Protein AF-A0A2E9CZV9-F1 (afdb_monomer_lite)

Radius of gyration: 29.45 Å; chains: 1; bounding box: 80×55×59 Å

Structure (mmCIF, N/CA/C/O backbone):
data_AF-A0A2E9CZV9-F1
#
_entry.id   AF-A0A2E9CZV9-F1
#
loop_
_atom_site.group_PDB
_atom_site.id
_atom_site.type_symbol
_atom_site.label_atom_id
_atom_site.label_alt_id
_atom_site.label_comp_id
_atom_site.label_asym_id
_atom_site.label_entity_id
_atom_site.label_seq_id
_atom_site.pdbx_PDB_ins_code
_atom_site.Cartn_x
_atom_site.Cartn_y
_atom_site.Cartn_z
_atom_site.occupancy
_atom_site.B_iso_or_equiv
_atom_site.auth_seq_id
_atom_site.auth_comp_id
_atom_site.auth_asym_id
_atom_site.auth_atom_id
_atom_site.pdbx_PDB_model_num
ATOM 1 N N . MET A 1 1 ? 62.638 16.401 9.325 1.00 54.16 1 MET A N 1
ATOM 2 C CA . MET A 1 1 ? 62.004 15.980 8.053 1.00 54.16 1 MET A CA 1
ATOM 3 C C . MET A 1 1 ? 60.648 16.665 7.917 1.00 54.16 1 MET A C 1
ATOM 5 O O . MET A 1 1 ? 59.846 16.557 8.837 1.00 54.16 1 MET A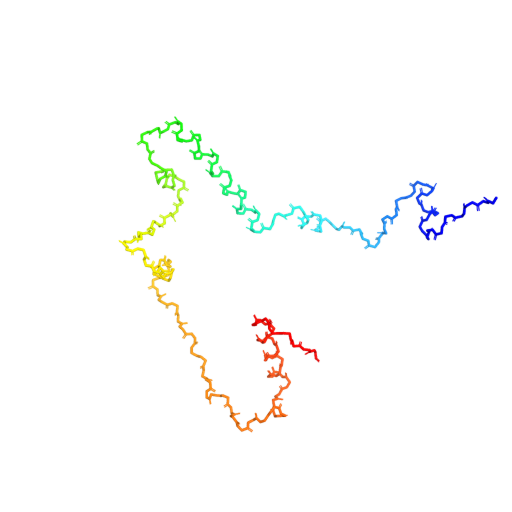 O 1
ATOM 9 N N . LYS A 1 2 ? 60.396 17.406 6.828 1.00 60.19 2 LYS A N 1
ATOM 10 C CA . LYS A 1 2 ? 59.073 18.005 6.561 1.00 60.19 2 LYS A CA 1
ATOM 11 C C . LYS A 1 2 ? 58.117 16.902 6.091 1.00 60.19 2 LYS A C 1
ATOM 13 O O . LYS A 1 2 ? 58.453 16.173 5.163 1.00 60.19 2 LYS A O 1
ATOM 18 N N . ARG A 1 3 ? 56.957 16.755 6.739 1.00 74.19 3 ARG A N 1
ATOM 19 C CA . ARG A 1 3 ? 55.917 15.802 6.314 1.00 74.19 3 ARG A CA 1
ATOM 20 C C . ARG A 1 3 ? 55.174 16.414 5.125 1.00 74.19 3 ARG A C 1
ATOM 22 O O . ARG A 1 3 ? 54.618 17.498 5.263 1.00 74.19 3 ARG A O 1
ATOM 29 N N . ILE A 1 4 ? 55.213 15.756 3.969 1.00 79.38 4 ILE A N 1
ATOM 30 C CA . ILE A 1 4 ? 54.533 16.209 2.748 1.00 79.38 4 ILE A CA 1
ATOM 31 C C . ILE A 1 4 ? 53.215 15.448 2.639 1.00 79.38 4 ILE A C 1
ATOM 33 O O . ILE A 1 4 ? 53.209 14.217 2.632 1.00 79.38 4 ILE A O 1
ATOM 37 N N . ILE A 1 5 ? 52.107 16.181 2.566 1.00 78.06 5 ILE A N 1
ATOM 38 C CA . ILE A 1 5 ? 50.782 15.608 2.332 1.00 78.06 5 ILE A CA 1
ATOM 39 C C . ILE A 1 5 ? 50.690 15.254 0.842 1.00 78.06 5 ILE A C 1
ATOM 41 O O . ILE A 1 5 ? 50.887 16.114 -0.011 1.00 78.06 5 ILE A O 1
ATOM 45 N N . LYS A 1 6 ? 50.453 13.971 0.534 1.00 80.94 6 LYS A N 1
ATOM 46 C CA . LYS A 1 6 ? 50.437 13.420 -0.839 1.00 80.94 6 LYS A CA 1
ATOM 47 C C . LYS A 1 6 ? 49.058 13.459 -1.510 1.00 80.94 6 LYS A C 1
ATOM 49 O O . LYS A 1 6 ? 48.883 12.879 -2.575 1.00 80.94 6 LYS A O 1
ATOM 54 N N . ASP A 1 7 ? 48.078 14.091 -0.878 1.00 78.00 7 ASP A N 1
ATOM 55 C CA . ASP A 1 7 ? 46.727 14.194 -1.418 1.00 78.00 7 ASP A CA 1
ATOM 56 C C . ASP A 1 7 ? 46.716 15.155 -2.629 1.00 78.00 7 A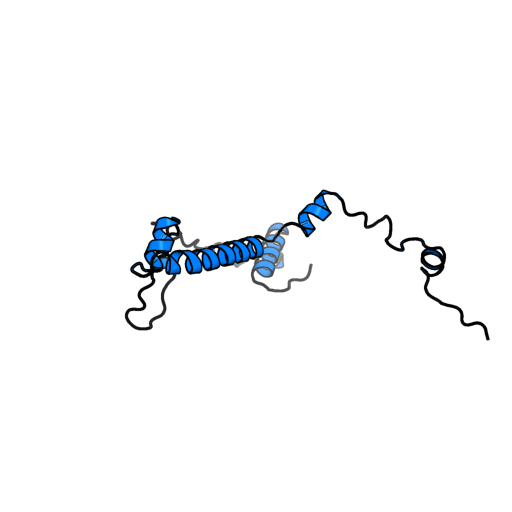SP A C 1
ATOM 58 O O . ASP A 1 7 ? 47.073 16.329 -2.475 1.00 78.00 7 ASP A O 1
ATOM 62 N N . PRO A 1 8 ? 46.310 14.695 -3.830 1.00 77.31 8 PRO A N 1
ATOM 63 C CA . PRO A 1 8 ? 46.287 15.514 -5.045 1.00 77.31 8 PRO A CA 1
ATOM 64 C C . PRO A 1 8 ? 45.333 16.716 -4.957 1.00 77.31 8 PRO A C 1
ATOM 66 O O . PRO A 1 8 ? 45.451 17.652 -5.747 1.00 77.31 8 PRO A O 1
ATOM 69 N N . THR A 1 9 ? 44.414 16.725 -3.990 1.00 71.31 9 THR A N 1
ATOM 70 C CA . THR A 1 9 ? 43.454 17.811 -3.755 1.00 71.31 9 THR A CA 1
ATOM 71 C C . THR A 1 9 ? 43.867 18.776 -2.638 1.00 71.31 9 THR A C 1
ATOM 73 O O . THR A 1 9 ? 43.222 19.810 -2.453 1.00 71.31 9 THR A O 1
ATOM 76 N N . TYR A 1 10 ? 44.998 18.524 -1.961 1.00 78.81 10 TYR A N 1
ATOM 77 C CA . TYR A 1 10 ? 45.494 19.325 -0.830 1.00 78.81 10 TYR A CA 1
ATOM 78 C C . TYR A 1 10 ? 45.632 20.815 -1.140 1.00 78.81 10 TYR A C 1
ATOM 80 O O . TYR A 1 10 ? 45.263 21.674 -0.339 1.00 78.81 10 TYR A O 1
ATOM 88 N N . ASN A 1 11 ? 46.110 21.143 -2.338 1.00 76.25 11 ASN A N 1
ATOM 89 C CA . ASN A 1 11 ? 46.289 22.528 -2.776 1.00 76.25 11 ASN A CA 1
ATOM 90 C C . ASN A 1 11 ? 44.972 23.312 -2.932 1.00 76.25 11 ASN A C 1
ATOM 92 O O . ASN A 1 11 ? 45.013 24.540 -3.000 1.00 76.25 11 ASN A O 1
ATOM 96 N N . ILE A 1 12 ? 43.827 22.625 -3.016 1.00 69.19 12 ILE A N 1
ATOM 97 C CA . ILE A 1 12 ? 42.504 23.228 -3.217 1.00 69.19 12 ILE A CA 1
ATOM 98 C 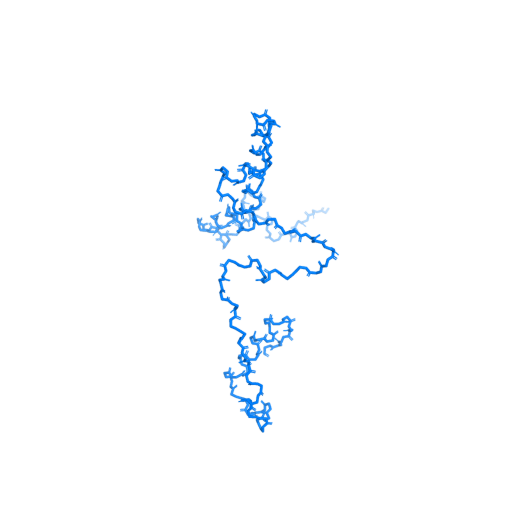C . ILE A 1 12 ? 41.900 23.611 -1.860 1.00 69.19 12 ILE A C 1
ATOM 100 O O . ILE A 1 12 ? 41.576 24.780 -1.646 1.00 69.19 12 ILE A O 1
ATOM 104 N N . TYR A 1 13 ? 41.829 22.673 -0.909 1.00 71.62 13 TYR A N 1
ATOM 105 C CA . TYR A 1 13 ? 41.245 22.957 0.408 1.00 71.62 13 TYR A CA 1
ATOM 106 C C . TYR A 1 13 ? 42.190 23.702 1.356 1.00 71.62 13 TYR A C 1
ATOM 108 O O . TYR A 1 13 ? 41.721 24.492 2.170 1.00 71.62 13 TYR A O 1
ATOM 116 N N . SER A 1 14 ? 43.516 23.550 1.227 1.00 80.88 14 SER A N 1
ATOM 117 C CA . SER A 1 14 ? 44.480 24.354 2.011 1.00 80.88 14 SER A CA 1
ATOM 118 C C . SER A 1 14 ? 44.355 25.862 1.765 1.00 80.88 14 SER A C 1
ATOM 120 O O . SER A 1 14 ? 44.778 26.658 2.600 1.00 80.88 14 SER A O 1
ATOM 122 N N . LYS A 1 15 ? 43.743 26.259 0.642 1.00 77.00 15 LYS A N 1
ATOM 123 C CA . LYS A 1 15 ? 43.451 27.651 0.276 1.00 77.00 15 LYS A CA 1
ATOM 124 C C . LYS A 1 15 ? 41.993 28.053 0.544 1.00 77.00 15 LYS A C 1
ATOM 126 O O . LYS A 1 15 ? 41.570 29.110 0.091 1.00 77.00 15 LYS A O 1
ATOM 131 N N . GLY A 1 16 ? 41.223 27.213 1.239 1.00 66.69 16 GLY A N 1
ATOM 132 C CA . GLY A 1 16 ? 39.809 27.454 1.542 1.00 66.69 16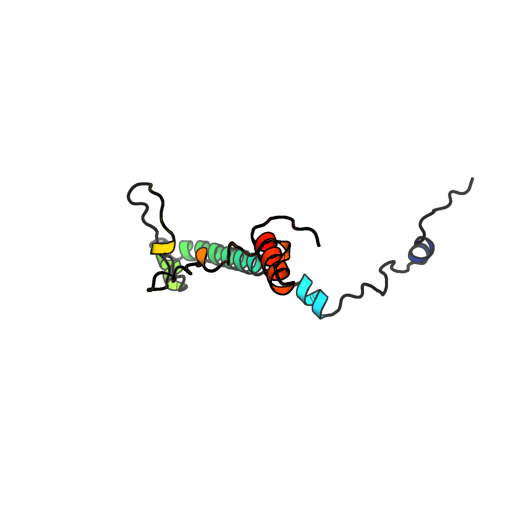 GLY A CA 1
ATOM 133 C C . GLY A 1 16 ? 38.850 27.226 0.366 1.00 66.69 16 GLY A C 1
ATOM 134 O O . GLY A 1 16 ? 37.715 27.690 0.417 1.00 66.69 16 GLY A O 1
ATOM 135 N N . GLY A 1 17 ? 39.276 26.541 -0.702 1.00 65.44 17 GLY A N 1
ATOM 136 C CA . GLY A 1 17 ? 38.411 26.190 -1.832 1.00 65.44 17 GLY A CA 1
ATOM 137 C C . GLY A 1 17 ? 37.630 24.893 -1.595 1.00 65.44 17 GLY A C 1
ATOM 138 O O . GLY A 1 17 ? 38.179 23.927 -1.066 1.00 65.44 17 GLY A O 1
ATOM 139 N N . SER A 1 18 ? 36.364 24.850 -2.026 1.00 67.75 18 SER A N 1
ATOM 140 C CA . SER A 1 18 ? 35.577 23.608 -2.036 1.00 67.75 18 SER A CA 1
ATOM 141 C C . SER A 1 18 ? 36.146 22.622 -3.062 1.00 67.75 18 SER A C 1
ATOM 143 O O . SER A 1 18 ? 36.414 22.990 -4.207 1.00 67.75 18 SER A O 1
ATOM 145 N N . VAL A 1 19 ? 36.341 21.370 -2.643 1.00 62.78 19 VAL A N 1
ATOM 146 C CA . VAL A 1 19 ? 36.873 20.277 -3.480 1.00 62.78 19 VAL A CA 1
ATOM 147 C C . VAL A 1 19 ? 35.781 19.641 -4.346 1.00 62.78 19 VAL A C 1
ATOM 149 O O . VAL A 1 19 ? 36.061 18.781 -5.181 1.00 62.78 19 VAL A O 1
ATOM 152 N N . GLU A 1 20 ? 34.528 20.070 -4.176 1.00 60.69 20 GLU A N 1
ATOM 153 C CA . GLU A 1 20 ? 33.422 19.598 -4.994 1.00 60.69 20 GLU A CA 1
ATOM 154 C C . GLU A 1 20 ? 33.649 20.001 -6.452 1.00 60.69 20 GLU A C 1
ATOM 156 O O . GLU A 1 20 ? 33.675 21.176 -6.830 1.00 60.69 20 GLU A O 1
ATOM 161 N N . THR A 1 21 ? 33.893 18.998 -7.293 1.00 56.12 21 THR A N 1
ATOM 162 C CA . THR A 1 21 ? 34.176 19.225 -8.705 1.00 56.12 21 THR A CA 1
ATOM 163 C C . THR A 1 21 ? 32.986 19.930 -9.362 1.00 56.12 21 THR A C 1
ATOM 165 O O . THR A 1 21 ? 31.845 19.494 -9.238 1.00 56.12 21 THR A O 1
ATOM 168 N N . ARG A 1 22 ? 33.237 20.980 -10.160 1.00 54.91 22 ARG A N 1
ATOM 169 C CA . ARG A 1 22 ? 32.199 21.632 -10.991 1.00 54.91 22 ARG A CA 1
ATOM 170 C C . ARG A 1 22 ? 31.482 20.676 -11.967 1.00 54.91 22 ARG A C 1
ATOM 172 O O . ARG A 1 22 ? 30.522 21.095 -12.603 1.00 54.91 22 ARG A O 1
ATOM 179 N N . LYS A 1 23 ? 31.952 19.428 -12.094 1.00 56.09 23 LYS A N 1
ATOM 180 C CA . LYS A 1 23 ? 31.318 18.340 -12.849 1.00 56.09 23 LYS A CA 1
ATOM 181 C C . LYS A 1 23 ? 30.076 17.765 -12.155 1.00 56.09 23 LYS A C 1
ATOM 183 O O . LYS A 1 23 ? 29.188 17.313 -12.860 1.00 56.09 23 LYS A O 1
ATOM 188 N N . ASN A 1 24 ? 29.979 17.852 -10.825 1.00 62.59 24 ASN A N 1
ATOM 189 C CA . ASN A 1 24 ? 28.843 17.354 -10.038 1.00 62.59 24 ASN A CA 1
ATOM 190 C C . ASN A 1 24 ? 27.932 18.499 -9.569 1.00 62.59 24 ASN A C 1
ATOM 192 O O . ASN A 1 24 ? 27.453 18.503 -8.438 1.00 62.59 24 ASN A O 1
ATOM 196 N N . ARG A 1 25 ? 27.718 19.522 -10.407 1.00 69.94 25 ARG A N 1
ATOM 197 C CA . ARG A 1 25 ? 26.702 20.535 -10.101 1.00 69.94 25 ARG A CA 1
ATOM 198 C C . ARG A 1 25 ? 25.327 19.898 -10.262 1.00 69.94 25 ARG A C 1
ATOM 200 O O . ARG A 1 25 ? 24.876 19.719 -11.388 1.00 69.94 25 ARG A O 1
ATOM 207 N N . LEU A 1 26 ? 24.695 19.582 -9.134 1.00 74.69 26 LEU A N 1
ATOM 208 C CA . LEU A 1 26 ? 23.305 19.143 -9.086 1.00 74.69 26 LEU A CA 1
ATOM 209 C C . LEU A 1 26 ? 22.421 20.219 -9.721 1.00 74.69 26 LEU A C 1
ATOM 211 O O . LEU A 1 26 ? 22.496 21.402 -9.369 1.00 74.69 26 LEU A O 1
ATOM 215 N N . THR A 1 27 ? 21.616 19.809 -10.691 1.00 83.75 27 THR A N 1
ATOM 216 C CA . THR A 1 27 ? 20.592 20.657 -11.296 1.00 83.75 27 THR A CA 1
ATOM 217 C C . THR A 1 27 ? 19.422 20.838 -10.327 1.00 83.75 27 THR A C 1
ATOM 219 O O . THR A 1 27 ? 19.307 20.147 -9.312 1.00 83.75 27 THR A O 1
ATOM 222 N N . LYS A 1 28 ? 18.524 21.786 -10.615 1.00 82.69 28 LYS A N 1
ATOM 223 C CA . LYS A 1 28 ? 17.315 21.983 -9.799 1.00 82.69 28 LYS A CA 1
ATOM 224 C C . LYS A 1 28 ? 16.454 20.716 -9.789 1.00 82.69 28 LYS A C 1
ATOM 226 O O . LYS A 1 28 ? 15.772 20.435 -8.811 1.00 82.69 28 LYS A O 1
ATOM 231 N N . GLU A 1 29 ? 16.492 19.974 -10.883 1.00 81.19 29 GLU A N 1
ATOM 232 C CA . GLU A 1 29 ? 15.805 18.716 -11.110 1.00 81.19 29 GLU A CA 1
ATOM 233 C C . GLU A 1 29 ? 16.427 17.593 -10.271 1.00 81.19 29 GLU A C 1
ATOM 235 O O . GLU A 1 29 ? 15.688 16.879 -9.599 1.00 81.19 29 GLU A O 1
ATOM 240 N N . ASP A 1 30 ? 17.760 17.507 -10.204 1.00 82.44 30 ASP A N 1
ATOM 241 C CA . ASP A 1 30 ? 18.454 16.541 -9.338 1.00 82.44 30 ASP A CA 1
ATOM 242 C C . ASP A 1 30 ? 18.166 16.803 -7.855 1.00 82.44 30 ASP A C 1
ATOM 244 O O . ASP A 1 30 ? 17.933 15.877 -7.083 1.00 82.44 30 ASP A O 1
ATOM 248 N N . LEU A 1 31 ? 18.125 18.079 -7.456 1.00 83.06 31 LEU A N 1
ATOM 249 C CA . LEU A 1 31 ? 17.756 18.473 -6.095 1.00 83.06 31 LEU A CA 1
ATOM 250 C C . LEU A 1 31 ? 16.299 18.121 -5.773 1.00 83.06 31 LEU A C 1
ATOM 252 O O . LEU A 1 31 ? 16.011 17.689 -4.661 1.00 83.06 31 LEU A O 1
ATOM 256 N N . LYS A 1 32 ? 15.382 18.277 -6.737 1.00 82.12 32 LYS A N 1
ATOM 257 C CA . LYS A 1 32 ? 13.983 17.855 -6.581 1.00 82.12 32 LYS A CA 1
ATOM 258 C C . LYS A 1 32 ? 13.847 16.342 -6.463 1.00 82.12 32 LYS A C 1
ATOM 260 O O . LYS A 1 32 ? 13.036 15.904 -5.666 1.00 82.12 32 LYS A O 1
ATOM 265 N N . LEU A 1 33 ? 14.614 15.572 -7.234 1.00 80.38 33 LEU A N 1
ATOM 266 C CA . LEU A 1 33 ? 14.589 14.110 -7.184 1.00 80.38 33 LEU A CA 1
ATOM 267 C C . LEU A 1 33 ? 15.187 13.572 -5.874 1.00 80.38 33 LEU A C 1
ATOM 269 O O . LEU A 1 33 ? 14.677 12.617 -5.307 1.00 80.38 33 LEU A O 1
ATOM 273 N N . LEU A 1 34 ? 16.251 14.198 -5.366 1.00 80.81 34 LEU A N 1
ATOM 274 C CA . LEU A 1 34 ? 16.820 13.853 -4.059 1.00 80.81 34 LEU A CA 1
ATOM 275 C C . LEU A 1 34 ? 15.889 14.207 -2.895 1.00 80.81 34 LEU A C 1
ATOM 277 O O . LEU A 1 34 ? 15.941 13.558 -1.856 1.00 80.81 34 LEU A O 1
ATOM 281 N N . ALA A 1 35 ? 15.076 15.252 -3.058 1.00 79.75 35 ALA A N 1
ATOM 282 C CA . ALA A 1 35 ? 14.088 15.676 -2.072 1.00 79.75 35 ALA A CA 1
ATOM 283 C C . ALA A 1 35 ? 12.708 15.031 -2.275 1.00 79.75 35 ALA A C 1
ATOM 285 O O . ALA A 1 35 ? 11.825 15.248 -1.450 1.00 79.75 35 ALA A O 1
ATOM 286 N N . SER A 1 36 ? 12.493 14.299 -3.372 1.00 82.75 36 SER A N 1
ATOM 287 C CA . SER A 1 36 ? 11.244 13.581 -3.600 1.00 82.75 36 SER A CA 1
ATOM 288 C C . SER A 1 36 ? 11.279 12.264 -2.852 1.00 82.75 36 SER A C 1
ATOM 290 O O . SER A 1 36 ? 12.239 11.503 -2.974 1.00 82.75 36 SER A O 1
ATOM 292 N N . GLU A 1 37 ? 10.210 11.993 -2.126 1.00 84.06 37 GLU A N 1
ATOM 293 C CA . GLU A 1 37 ? 9.973 10.694 -1.523 1.00 84.06 37 GLU A CA 1
ATOM 294 C C . GLU A 1 37 ? 9.712 9.667 -2.629 1.00 84.06 37 GLU A C 1
ATOM 296 O O . GLU A 1 37 ? 9.097 9.943 -3.664 1.00 84.06 37 GLU A O 1
ATOM 301 N N . SER A 1 38 ? 10.217 8.455 -2.441 1.00 84.81 38 SER A N 1
ATOM 302 C CA . SER A 1 38 ? 9.806 7.338 -3.276 1.00 84.81 38 SER A CA 1
ATOM 303 C C . SER A 1 38 ? 8.317 7.043 -3.044 1.00 84.81 38 SER A C 1
ATOM 305 O O . SER A 1 38 ? 7.813 7.257 -1.942 1.00 84.81 38 SER A O 1
ATOM 307 N N . PRO A 1 39 ? 7.610 6.429 -4.012 1.00 80.56 39 PRO A N 1
ATOM 308 C CA . PRO A 1 39 ? 6.210 6.034 -3.822 1.00 80.56 39 PRO A CA 1
ATOM 309 C C . PRO A 1 39 ? 5.966 5.158 -2.583 1.00 80.56 39 PRO A C 1
ATOM 311 O O . PRO A 1 39 ? 4.849 5.070 -2.081 1.00 80.56 39 PRO A O 1
ATOM 314 N N . ARG A 1 40 ? 7.007 4.465 -2.106 1.00 76.75 40 ARG A N 1
ATOM 315 C CA . ARG A 1 40 ? 6.955 3.684 -0.873 1.00 76.75 40 ARG A CA 1
ATOM 316 C C . ARG A 1 40 ? 7.029 4.571 0.369 1.00 76.75 40 ARG A C 1
ATOM 318 O O . ARG A 1 40 ? 6.276 4.335 1.302 1.00 76.75 40 ARG A O 1
ATOM 325 N N . GLU A 1 41 ? 7.928 5.545 0.384 1.00 79.19 41 GLU A N 1
ATOM 326 C CA . GLU A 1 41 ? 8.082 6.479 1.504 1.00 79.19 41 GLU A CA 1
ATOM 327 C C . GLU A 1 41 ? 6.842 7.364 1.652 1.00 79.19 41 GLU A C 1
ATOM 329 O O . GLU A 1 41 ? 6.323 7.476 2.758 1.00 79.19 41 GLU A O 1
ATOM 334 N N . GLU A 1 42 ? 6.294 7.871 0.541 1.00 83.06 42 GLU A N 1
ATOM 335 C CA . GLU A 1 42 ? 5.026 8.617 0.540 1.00 83.06 42 GLU A CA 1
ATOM 336 C C . GLU A 1 42 ? 3.897 7.785 1.173 1.00 83.06 42 GLU A C 1
ATOM 338 O O . GLU A 1 42 ? 3.139 8.267 2.013 1.00 83.06 42 GLU A O 1
ATOM 343 N N . PHE A 1 43 ? 3.809 6.499 0.813 1.00 82.00 43 PHE A N 1
ATOM 344 C CA . PHE A 1 43 ? 2.818 5.581 1.372 1.00 82.00 43 PHE A CA 1
ATOM 345 C C . PHE A 1 43 ? 3.031 5.310 2.869 1.00 82.00 43 PHE A C 1
ATOM 347 O O . PHE A 1 43 ? 2.066 5.254 3.631 1.00 82.00 43 PHE A O 1
ATOM 354 N N . GLU A 1 44 ? 4.278 5.127 3.306 1.00 81.75 44 GLU A N 1
ATOM 355 C CA . GLU A 1 44 ? 4.606 4.912 4.720 1.00 81.75 44 GLU A CA 1
ATOM 356 C C . GLU A 1 44 ? 4.281 6.157 5.570 1.00 81.75 44 GLU A C 1
ATOM 358 O O . GLU A 1 44 ? 3.755 6.022 6.679 1.00 81.75 44 GLU A O 1
ATOM 363 N N . LEU A 1 45 ? 4.512 7.363 5.043 1.00 87.00 45 LEU A N 1
ATOM 364 C CA . LEU A 1 45 ? 4.175 8.628 5.705 1.00 87.00 45 LEU A CA 1
ATOM 365 C C . LEU A 1 45 ? 2.667 8.883 5.768 1.00 87.00 45 LEU A C 1
ATOM 367 O O . LEU A 1 45 ? 2.158 9.308 6.812 1.00 87.00 45 LEU A O 1
ATOM 371 N N . ASP A 1 46 ? 1.943 8.586 4.689 1.00 84.62 46 ASP A N 1
ATOM 372 C CA . ASP A 1 46 ? 0.480 8.660 4.660 1.00 84.62 46 ASP A CA 1
ATOM 373 C C . ASP A 1 46 ? -0.130 7.697 5.692 1.00 84.62 46 ASP A C 1
ATOM 375 O O . ASP A 1 46 ? -0.944 8.095 6.528 1.00 84.62 46 ASP A O 1
ATOM 379 N N . LEU A 1 47 ? 0.360 6.451 5.746 1.00 85.25 47 LEU A N 1
ATOM 380 C CA . LEU A 1 47 ? -0.034 5.489 6.779 1.00 85.25 47 LEU A CA 1
ATOM 381 C C . LEU A 1 47 ? 0.249 5.997 8.195 1.00 85.25 47 LEU A C 1
ATOM 383 O O . LEU A 1 47 ? -0.610 5.870 9.069 1.00 85.25 47 LEU A O 1
ATOM 387 N N . GLY A 1 48 ? 1.433 6.563 8.436 1.00 86.06 48 GLY A N 1
ATOM 388 C CA . GLY A 1 48 ? 1.788 7.131 9.737 1.00 86.06 48 GLY A CA 1
ATOM 389 C C . GLY A 1 48 ? 0.820 8.235 10.167 1.00 86.06 48 GLY A C 1
ATOM 390 O O . GLY A 1 48 ? 0.337 8.232 11.300 1.00 86.06 48 GLY A O 1
ATOM 391 N N . SER A 1 49 ? 0.472 9.125 9.237 1.00 88.69 49 SER A N 1
ATOM 392 C CA . SER A 1 49 ? -0.466 10.227 9.473 1.00 88.69 49 SER A CA 1
ATOM 393 C C . SER A 1 49 ? -1.872 9.715 9.798 1.00 88.69 49 SER A C 1
ATOM 395 O O . SER A 1 49 ? -2.469 10.125 10.794 1.00 88.69 49 SER A O 1
ATOM 397 N N . ILE A 1 50 ? -2.372 8.742 9.028 1.00 87.88 50 ILE A N 1
ATOM 398 C CA . ILE A 1 50 ? -3.674 8.096 9.260 1.00 87.88 50 ILE A CA 1
ATOM 399 C C . ILE A 1 50 ? -3.729 7.425 10.642 1.00 87.88 50 ILE A C 1
ATOM 401 O O . ILE A 1 50 ? -4.761 7.472 11.315 1.00 87.88 50 ILE A O 1
ATOM 405 N N . LEU A 1 51 ? -2.637 6.796 11.086 1.00 87.50 51 LEU A N 1
ATOM 406 C CA . LEU A 1 51 ? -2.580 6.118 12.383 1.00 87.50 51 LEU A CA 1
ATOM 407 C C . LEU A 1 51 ? -2.584 7.090 13.569 1.00 87.50 51 LEU A C 1
ATOM 409 O O . LEU A 1 51 ? -3.212 6.792 14.586 1.00 87.50 51 LEU A O 1
ATOM 413 N N . GLU A 1 52 ? -1.910 8.236 13.465 1.00 90.50 52 GLU A N 1
ATOM 414 C CA . GLU A 1 52 ? -1.986 9.273 14.503 1.00 90.50 52 GLU A CA 1
ATOM 415 C C . GLU A 1 52 ? -3.391 9.881 14.579 1.00 90.50 52 GLU A C 1
ATOM 417 O O . GLU A 1 52 ? -3.961 9.987 15.667 1.00 90.50 52 GLU A O 1
ATOM 422 N N . GLU A 1 53 ? -4.011 10.169 13.432 1.00 91.31 53 GLU A N 1
ATOM 423 C CA . GLU A 1 53 ? -5.401 10.633 13.396 1.00 91.31 53 GLU A CA 1
ATOM 424 C C . GLU A 1 53 ? -6.368 9.623 14.023 1.00 91.31 53 GLU A C 1
ATOM 426 O O . GLU A 1 53 ? -7.268 10.016 14.769 1.00 91.31 53 GLU A O 1
ATOM 431 N N . LEU A 1 54 ? -6.173 8.323 13.774 1.00 90.50 54 LEU A N 1
ATOM 432 C CA . LEU A 1 54 ? -6.983 7.266 14.377 1.00 90.50 54 LEU A CA 1
ATOM 433 C C . LEU A 1 54 ? -6.897 7.295 15.910 1.00 90.50 54 LEU A C 1
ATOM 435 O O . LEU A 1 54 ? -7.919 7.131 16.581 1.00 90.50 54 LEU A O 1
ATOM 439 N N . LYS A 1 55 ? -5.707 7.522 16.486 1.00 88.88 55 LYS A N 1
ATOM 440 C CA . LYS A 1 55 ? -5.537 7.599 17.949 1.00 88.88 55 LYS A CA 1
ATOM 441 C C . LYS A 1 55 ? -6.359 8.734 18.545 1.00 88.88 55 LYS A C 1
ATOM 443 O O . LYS A 1 55 ? -7.034 8.533 19.555 1.00 88.88 55 LYS A O 1
ATOM 448 N N . ASP A 1 56 ? -6.303 9.916 17.942 1.00 92.56 56 ASP A N 1
ATOM 449 C CA . ASP A 1 56 ? -7.034 11.080 18.441 1.00 92.56 56 ASP A CA 1
ATOM 450 C C . ASP A 1 56 ? -8.537 10.968 18.185 1.00 92.56 56 ASP A C 1
ATOM 452 O O . ASP A 1 56 ? -9.338 11.284 19.068 1.00 92.56 56 ASP A O 1
ATOM 456 N N . TRP A 1 57 ? -8.934 10.415 17.039 1.00 92.81 57 TRP A N 1
ATOM 457 C CA . TRP A 1 57 ? -10.329 10.115 16.736 1.00 92.81 57 TRP A CA 1
ATOM 458 C C . TRP A 1 57 ? -10.927 9.114 17.732 1.00 92.81 57 TRP A C 1
ATOM 460 O O . TRP A 1 57 ? -12.044 9.325 18.202 1.00 92.81 57 TRP A O 1
ATOM 470 N N . LYS A 1 58 ? -10.179 8.077 18.132 1.00 91.06 58 LYS A N 1
ATOM 471 C CA . LYS A 1 58 ? -10.625 7.064 19.107 1.00 91.06 58 LYS A CA 1
ATOM 472 C C . LYS A 1 58 ? -10.821 7.642 20.508 1.00 91.06 58 LYS A C 1
ATOM 474 O O . LYS A 1 58 ? -11.743 7.239 21.209 1.00 91.06 58 LYS A O 1
ATOM 479 N N . LYS A 1 59 ? -10.013 8.632 20.911 1.00 91.62 59 LYS A N 1
ATOM 480 C CA . LYS A 1 59 ? -10.238 9.378 22.167 1.00 91.62 59 LYS A CA 1
ATOM 481 C C . LYS A 1 59 ? -11.555 10.160 22.138 1.00 91.62 59 LYS A C 1
ATOM 483 O O . LYS A 1 59 ? -12.204 10.288 23.170 1.00 91.62 59 LYS A O 1
ATOM 488 N N . GLN A 1 60 ? -11.927 10.694 20.976 1.00 91.44 60 GLN A N 1
ATOM 489 C CA . GLN A 1 60 ? -13.160 11.468 20.785 1.00 91.44 60 GLN A CA 1
ATOM 490 C C . GLN A 1 60 ? -14.390 10.580 20.536 1.00 91.44 60 GLN A C 1
ATOM 492 O O . GLN A 1 60 ? -15.512 11.014 20.778 1.00 91.44 60 GLN A O 1
ATOM 497 N N . ASN A 1 61 ? -14.184 9.343 20.076 1.00 91.50 61 ASN A N 1
ATOM 498 C CA . ASN A 1 61 ? -15.229 8.380 19.730 1.00 91.50 61 ASN A CA 1
ATOM 499 C C . ASN A 1 61 ? -14.992 7.028 20.439 1.00 91.50 61 ASN A C 1
ATOM 501 O O . ASN A 1 61 ? -14.736 6.027 19.768 1.00 91.50 61 ASN A O 1
ATOM 505 N N . PRO A 1 62 ? -15.065 6.966 21.782 1.00 88.38 62 PRO A N 1
ATOM 506 C CA . PRO A 1 62 ? -14.761 5.748 22.541 1.00 88.38 62 PRO A CA 1
ATOM 507 C C . PRO A 1 62 ? -15.719 4.582 22.252 1.00 88.38 62 PRO A C 1
ATOM 509 O O . PRO A 1 62 ? -15.344 3.425 22.428 1.00 88.38 62 PRO A O 1
ATOM 512 N N . ASP A 1 63 ? -16.931 4.884 21.782 1.00 91.19 63 ASP A N 1
ATOM 513 C CA . ASP A 1 63 ? -17.986 3.899 21.523 1.00 91.19 63 ASP A CA 1
ATOM 514 C C . ASP A 1 63 ? -17.946 3.339 20.089 1.00 91.19 63 ASP A C 1
ATOM 516 O O . ASP A 1 63 ? -18.710 2.430 19.759 1.00 91.19 63 ASP A O 1
ATOM 520 N N . LYS A 1 64 ? -17.098 3.902 19.217 1.00 89.88 64 LYS A N 1
ATOM 521 C CA . LYS A 1 64 ? -16.992 3.511 17.806 1.00 89.88 64 LYS A CA 1
ATOM 522 C C . LYS A 1 64 ? -15.773 2.627 17.558 1.00 89.88 64 LYS A C 1
ATOM 524 O O . LYS A 1 64 ? -14.757 2.728 18.246 1.00 89.88 64 LYS A O 1
ATOM 529 N N . ASP A 1 65 ? -15.867 1.784 16.534 1.00 87.31 65 ASP A N 1
ATOM 530 C CA . ASP A 1 65 ? -14.781 0.882 16.151 1.00 87.31 65 ASP A CA 1
ATOM 531 C C . ASP A 1 65 ? -13.843 1.525 15.116 1.00 87.31 65 ASP A C 1
ATOM 533 O O . ASP A 1 65 ? -14.198 2.464 14.402 1.00 87.31 65 ASP A O 1
ATOM 537 N N . GLU A 1 66 ? -12.635 0.981 14.979 1.00 84.81 66 GLU A N 1
ATOM 538 C CA . GLU A 1 66 ? -11.637 1.435 13.997 1.00 84.81 66 GLU A CA 1
ATOM 539 C C . GLU A 1 66 ? -12.174 1.330 12.557 1.00 84.81 66 GLU A C 1
ATOM 541 O O . GLU A 1 66 ? -11.861 2.151 11.694 1.00 84.81 66 GLU A O 1
ATOM 546 N N . MET A 1 67 ? -13.071 0.371 12.304 1.00 84.19 67 MET A N 1
ATOM 547 C CA . MET A 1 67 ? -13.773 0.242 11.026 1.00 84.19 67 MET A CA 1
ATOM 548 C C . MET A 1 67 ? -14.667 1.440 10.694 1.00 84.19 67 MET A C 1
ATOM 550 O O . MET A 1 67 ? -14.879 1.720 9.512 1.00 84.19 67 MET A O 1
ATOM 554 N N . ASP A 1 68 ? -15.195 2.142 11.695 1.00 88.56 68 ASP A N 1
ATOM 555 C CA . ASP A 1 68 ? -16.014 3.333 11.475 1.00 88.56 68 ASP A CA 1
ATOM 556 C C . ASP A 1 68 ? -15.144 4.526 11.079 1.00 88.56 68 ASP A C 1
ATOM 558 O O . ASP A 1 68 ? -15.497 5.245 10.144 1.00 88.56 68 ASP A O 1
ATOM 562 N N . PHE A 1 69 ? -13.948 4.654 11.663 1.00 89.69 69 PHE A N 1
ATOM 563 C CA . PHE A 1 69 ? -12.945 5.622 11.214 1.00 89.69 69 PHE A CA 1
ATOM 564 C C . PHE A 1 69 ? -12.554 5.398 9.747 1.00 89.69 69 PHE A C 1
ATOM 566 O O . PHE A 1 69 ? -12.565 6.332 8.943 1.00 89.69 69 PHE A O 1
ATOM 573 N N . TYR A 1 70 ? -12.267 4.150 9.359 1.00 86.81 70 TYR A N 1
ATOM 574 C CA . TYR A 1 70 ? -11.912 3.841 7.972 1.00 86.81 70 TYR A CA 1
ATOM 575 C C . TYR A 1 70 ? -13.045 4.162 6.992 1.00 86.81 70 TYR A C 1
ATOM 577 O O . TYR A 1 70 ? -12.785 4.700 5.916 1.00 86.81 70 TYR A O 1
ATOM 585 N N . LYS A 1 71 ? -14.306 3.903 7.366 1.00 85.69 71 LYS A N 1
ATOM 586 C CA . LYS A 1 71 ? -15.471 4.299 6.558 1.00 85.69 71 LYS A CA 1
ATOM 587 C C . LYS A 1 71 ? -15.593 5.818 6.434 1.00 85.69 71 LYS A C 1
ATOM 589 O O . LYS A 1 71 ? -15.799 6.298 5.323 1.00 85.69 71 LYS A O 1
ATOM 594 N N . GLU A 1 72 ? -15.448 6.562 7.534 1.00 87.62 72 GLU A N 1
ATOM 595 C CA . GLU A 1 72 ? -15.511 8.034 7.549 1.00 87.62 72 GLU A CA 1
ATOM 596 C C . GLU A 1 72 ? -14.423 8.657 6.655 1.00 87.62 72 GLU A C 1
ATOM 598 O O . GLU A 1 72 ? -14.684 9.622 5.938 1.00 87.62 72 GLU A O 1
ATOM 603 N N . LYS A 1 73 ? -13.227 8.058 6.621 1.00 85.44 73 LYS A N 1
ATOM 604 C CA . LYS A 1 73 ? -12.114 8.474 5.751 1.00 85.44 73 LYS A CA 1
ATOM 605 C C . LYS A 1 73 ? -12.214 7.972 4.305 1.00 85.44 73 LYS A C 1
ATOM 607 O O . LYS A 1 73 ? -11.360 8.301 3.487 1.00 85.44 73 LYS A O 1
ATOM 612 N N . GLY A 1 74 ? -13.227 7.171 3.968 1.00 81.81 74 GLY A N 1
ATOM 613 C CA . GLY A 1 74 ? -13.371 6.572 2.636 1.00 81.81 74 GLY A CA 1
ATOM 614 C C . GLY A 1 74 ? -12.339 5.477 2.326 1.00 81.81 74 GLY A C 1
ATOM 615 O O . GLY A 1 74 ? -12.160 5.099 1.166 1.00 81.81 74 GLY A O 1
ATOM 616 N N . ILE A 1 75 ? -11.665 4.942 3.348 1.00 81.12 75 ILE A N 1
ATOM 617 C CA . ILE A 1 75 ? -10.676 3.872 3.222 1.00 81.12 75 ILE A CA 1
ATOM 618 C C . ILE A 1 75 ? -11.419 2.538 3.106 1.00 81.12 75 ILE A C 1
ATOM 620 O O . ILE A 1 75 ? -12.007 2.017 4.054 1.00 81.12 75 ILE A O 1
ATOM 624 N N . ALA A 1 76 ? -11.388 1.954 1.910 1.00 71.88 76 ALA A N 1
ATOM 625 C CA . ALA A 1 76 ? -12.042 0.681 1.632 1.00 71.88 76 ALA A CA 1
ATOM 626 C C . ALA A 1 76 ? -11.203 -0.505 2.140 1.00 71.88 76 ALA A C 1
ATOM 628 O O . ALA A 1 76 ? -10.421 -1.087 1.384 1.00 71.88 76 ALA A O 1
ATOM 629 N N . ILE A 1 77 ? -11.398 -0.895 3.401 1.00 73.12 77 ILE A N 1
ATOM 630 C CA . ILE A 1 77 ? -10.790 -2.103 3.976 1.00 73.12 77 ILE A CA 1
ATOM 631 C C . ILE A 1 77 ? -11.732 -3.296 3.795 1.00 73.12 77 ILE A C 1
ATOM 633 O O . ILE A 1 77 ? -12.865 -3.295 4.275 1.00 73.12 77 ILE A O 1
ATOM 637 N N . LYS A 1 78 ? -11.256 -4.347 3.117 1.00 70.19 78 LYS A N 1
ATOM 638 C CA . LYS A 1 78 ? -11.925 -5.654 3.102 1.00 70.19 78 LYS A CA 1
ATOM 639 C C . LYS A 1 78 ? -11.354 -6.507 4.229 1.00 70.19 78 LYS A C 1
ATOM 641 O O . LYS A 1 78 ? -10.184 -6.877 4.176 1.00 70.19 78 LYS A O 1
ATOM 646 N N . ARG A 1 79 ? -12.180 -6.848 5.221 1.00 70.69 79 ARG A N 1
ATOM 647 C CA . ARG A 1 79 ? -11.815 -7.856 6.221 1.00 70.69 79 ARG A CA 1
ATOM 648 C C . ARG A 1 79 ? -11.772 -9.222 5.534 1.00 70.69 79 ARG A C 1
ATOM 650 O O . ARG A 1 79 ? -12.744 -9.636 4.908 1.00 70.69 79 ARG A O 1
ATOM 657 N N . ILE A 1 80 ? -10.629 -9.889 5.623 1.00 71.75 80 ILE A N 1
ATOM 658 C CA . ILE A 1 80 ? -10.469 -11.270 5.175 1.00 71.75 80 ILE A CA 1
ATOM 659 C C . ILE A 1 80 ? -10.805 -12.145 6.379 1.00 71.75 80 ILE A C 1
ATOM 661 O O . ILE A 1 80 ? -10.048 -12.189 7.347 1.00 71.75 80 ILE A O 1
ATOM 665 N N . GLU A 1 81 ? -11.971 -12.784 6.352 1.00 67.00 81 GLU A N 1
ATOM 666 C CA . GLU A 1 81 ? -12.360 -13.739 7.386 1.00 67.00 81 GLU A CA 1
ATOM 667 C C . GLU A 1 81 ? -11.576 -15.037 7.188 1.00 67.00 81 GLU A C 1
ATOM 669 O O . GLU A 1 81 ? -11.744 -15.750 6.199 1.00 67.00 81 GLU A O 1
ATOM 674 N N . LEU A 1 82 ? -10.675 -15.325 8.126 1.00 68.88 82 LEU A N 1
ATOM 675 C CA . LEU A 1 82 ? -9.920 -16.571 8.169 1.00 68.88 82 LEU A CA 1
ATOM 676 C C . LEU A 1 82 ? -10.805 -17.640 8.812 1.00 68.88 82 LEU A C 1
ATOM 678 O O . LEU A 1 82 ? -10.633 -17.951 9.987 1.00 68.88 82 LEU A O 1
ATOM 682 N N . ASP A 1 83 ? -11.788 -18.160 8.076 1.00 61.19 83 ASP A N 1
ATOM 683 C CA . ASP A 1 83 ? -12.820 -19.016 8.674 1.00 61.19 83 ASP A CA 1
ATOM 684 C C . ASP A 1 83 ? -12.246 -20.298 9.317 1.00 61.19 83 ASP A C 1
ATOM 686 O O . ASP A 1 83 ? -12.839 -20.809 10.267 1.00 61.19 83 ASP A O 1
ATOM 690 N N . LYS A 1 84 ? -11.084 -20.801 8.855 1.00 59.66 84 LYS A N 1
ATOM 691 C CA . LYS A 1 84 ? -10.479 -22.071 9.321 1.00 59.66 84 LYS A CA 1
ATOM 692 C C . LYS A 1 84 ? -8.944 -22.150 9.246 1.00 59.66 84 LYS A C 1
ATOM 694 O O . LYS A 1 84 ? -8.391 -23.246 9.210 1.00 59.66 84 LYS A O 1
ATOM 699 N N . GLY A 1 85 ? -8.229 -21.022 9.207 1.00 57.62 85 GLY A N 1
ATOM 700 C CA . GLY A 1 85 ? -6.752 -21.030 9.166 1.00 57.62 85 GLY A CA 1
ATOM 701 C C . GLY A 1 85 ? -6.144 -21.603 7.873 1.00 57.62 85 GLY A C 1
ATOM 702 O O . GLY A 1 85 ? -5.050 -22.162 7.896 1.00 57.62 85 GLY A O 1
ATOM 703 N N . GLY A 1 86 ? -6.859 -21.489 6.749 1.00 64.81 86 GLY A N 1
ATOM 704 C CA . GLY A 1 86 ? -6.404 -21.929 5.427 1.00 64.81 86 GLY A CA 1
ATOM 705 C C . GLY A 1 86 ? -5.672 -20.848 4.623 1.00 64.81 86 GLY A C 1
ATOM 706 O O . GLY A 1 86 ? -5.675 -19.667 4.970 1.00 64.81 86 GLY A O 1
ATOM 707 N N . VAL A 1 87 ? -5.061 -21.262 3.508 1.00 64.81 87 VAL A N 1
ATOM 708 C CA . VAL A 1 87 ? -4.424 -20.355 2.541 1.00 64.81 87 VAL A CA 1
ATOM 709 C C . VAL A 1 87 ? -5.496 -19.525 1.836 1.00 64.81 87 VAL A C 1
ATOM 711 O O . VAL A 1 87 ? -6.338 -20.063 1.119 1.00 64.81 87 VAL A O 1
ATOM 714 N N . VAL A 1 88 ? -5.442 -18.207 2.018 1.00 66.44 88 VAL A N 1
ATOM 715 C CA . VAL A 1 88 ? -6.327 -17.255 1.342 1.00 66.44 88 VAL A CA 1
ATOM 716 C C . VAL A 1 88 ? -5.766 -16.923 -0.037 1.00 66.44 88 VAL A C 1
ATOM 718 O O . VAL A 1 88 ? -4.631 -16.462 -0.164 1.00 66.44 88 VAL A O 1
ATOM 721 N N . SER A 1 89 ? -6.572 -17.103 -1.083 1.00 70.81 89 SER A N 1
ATOM 722 C CA . SER A 1 89 ? -6.215 -16.647 -2.424 1.00 70.81 89 SER A CA 1
ATOM 723 C C . SER A 1 89 ? -6.550 -15.164 -2.574 1.00 70.81 89 SER A C 1
ATOM 725 O O . SER A 1 89 ? -7.714 -14.779 -2.659 1.00 70.81 89 SER A O 1
ATOM 727 N N . LEU A 1 90 ? -5.529 -14.304 -2.664 1.00 73.19 90 LEU A N 1
ATOM 728 C CA . LEU A 1 90 ? -5.713 -12.856 -2.875 1.00 73.19 90 LEU A CA 1
ATOM 729 C C . LEU A 1 90 ? -6.531 -12.535 -4.137 1.00 73.19 90 LEU A C 1
ATOM 731 O O . LEU A 1 90 ? -7.146 -11.471 -4.227 1.00 73.19 90 LEU A O 1
ATOM 735 N N . SER A 1 91 ? -6.563 -13.461 -5.100 1.00 72.12 91 SER A N 1
ATOM 736 C CA . SER A 1 91 ? -7.353 -13.314 -6.322 1.00 72.12 91 SER A CA 1
ATOM 737 C C . SER A 1 91 ? -8.863 -13.220 -6.070 1.00 72.12 91 SER A C 1
ATOM 739 O O . SER A 1 91 ? -9.543 -12.512 -6.812 1.00 72.12 91 SER A O 1
ATOM 741 N N . ASP A 1 92 ? -9.368 -13.817 -4.988 1.00 70.94 92 ASP A N 1
ATOM 742 C CA . ASP A 1 92 ? -10.792 -13.792 -4.630 1.00 70.94 92 ASP A CA 1
ATOM 743 C C . ASP A 1 92 ? -11.252 -12.403 -4.148 1.00 70.94 92 ASP A C 1
ATOM 745 O O . ASP A 1 92 ? -12.440 -12.078 -4.174 1.00 70.94 92 ASP A O 1
ATOM 749 N N . TYR A 1 93 ? -10.309 -11.539 -3.757 1.00 71.31 93 TYR A N 1
ATOM 750 C CA . TYR A 1 93 ? -10.588 -10.210 -3.208 1.00 71.31 93 TYR A CA 1
ATOM 751 C C . TYR A 1 93 ? -10.281 -9.066 -4.179 1.00 71.31 93 TYR A C 1
ATOM 753 O O . TYR A 1 93 ? -10.574 -7.905 -3.854 1.00 71.31 93 TYR A O 1
ATOM 761 N N . LEU A 1 94 ? -9.758 -9.373 -5.373 1.00 71.62 94 LEU A N 1
ATOM 762 C CA . LEU A 1 94 ? -9.490 -8.393 -6.423 1.00 71.62 94 LEU A CA 1
ATOM 763 C C . LEU A 1 94 ? -10.755 -7.583 -6.745 1.00 71.62 94 LEU A C 1
ATOM 765 O O . LEU A 1 94 ? -11.863 -8.104 -6.831 1.00 71.62 94 LEU A O 1
ATOM 769 N N . LYS A 1 95 ? -10.595 -6.269 -6.944 1.00 69.56 95 LYS A N 1
ATOM 770 C CA . LYS A 1 95 ? -11.709 -5.375 -7.324 1.00 69.56 95 LYS A CA 1
ATOM 771 C C . LYS A 1 95 ? -12.242 -5.670 -8.735 1.00 69.56 95 LYS A C 1
ATOM 773 O O . LYS A 1 95 ? -13.344 -5.255 -9.086 1.00 69.56 95 LYS A O 1
ATOM 778 N N . GLN A 1 96 ? -11.451 -6.360 -9.551 1.00 70.00 96 GLN A N 1
ATOM 779 C CA . GLN A 1 96 ? -11.794 -6.714 -10.920 1.00 70.00 96 GLN A CA 1
ATOM 780 C C . GLN A 1 96 ? -12.777 -7.892 -10.920 1.00 70.00 96 GLN A C 1
ATOM 782 O O . GLN A 1 96 ? -12.474 -8.956 -10.393 1.00 70.00 96 GLN A O 1
ATOM 787 N N . LYS A 1 97 ? -13.955 -7.712 -11.532 1.00 63.69 97 LYS A N 1
ATOM 788 C CA . LYS A 1 97 ? -15.000 -8.754 -11.606 1.00 63.69 97 LYS A CA 1
ATOM 789 C C . LYS A 1 97 ? -14.638 -9.920 -12.533 1.00 63.69 97 LYS A C 1
ATOM 791 O O . LYS A 1 97 ? -15.223 -10.992 -12.428 1.00 63.69 97 LYS A O 1
ATOM 796 N N . GLN A 1 98 ? -13.719 -9.704 -13.472 1.00 69.06 98 GLN A N 1
ATOM 797 C CA . GLN A 1 98 ? -13.252 -10.740 -14.387 1.00 69.06 98 GLN A CA 1
ATOM 798 C C . GLN A 1 98 ? -11.947 -11.332 -13.876 1.00 69.06 98 GLN A C 1
ATOM 800 O O . GLN A 1 98 ? -11.010 -10.596 -13.568 1.00 69.06 98 GLN A O 1
ATOM 805 N N . LYS A 1 99 ? -11.874 -12.668 -13.848 1.00 68.12 99 LYS A N 1
ATOM 806 C CA . LYS A 1 99 ? -10.607 -13.368 -13.629 1.00 68.12 99 LYS A CA 1
ATOM 807 C C . LYS A 1 99 ? -9.601 -12.877 -14.678 1.00 68.12 99 LYS A C 1
ATOM 809 O O . LYS A 1 99 ? -9.961 -12.842 -15.862 1.00 68.12 99 LYS A O 1
ATOM 814 N N . PRO A 1 100 ? -8.376 -12.487 -14.281 1.00 69.12 100 PRO A N 1
ATOM 815 C CA . PRO A 1 100 ? -7.375 -12.038 -15.235 1.00 69.12 100 PRO A CA 1
ATOM 816 C C . PRO A 1 100 ? -7.186 -13.130 -16.287 1.00 69.12 100 PRO A C 1
ATOM 818 O O . PRO A 1 100 ? -7.034 -14.308 -15.957 1.00 69.12 100 PRO A O 1
ATOM 821 N N . LYS A 1 101 ? -7.253 -12.748 -17.567 1.00 75.19 101 LYS A N 1
ATOM 822 C CA . LYS A 1 101 ? -7.053 -13.696 -18.663 1.00 75.19 101 LYS A CA 1
ATOM 823 C C . LYS A 1 101 ? -5.650 -14.276 -18.529 1.00 75.19 101 LYS A C 1
ATOM 825 O O . LYS A 1 101 ? -4.665 -13.553 -18.669 1.00 75.19 101 LYS A O 1
ATOM 830 N N . ILE A 1 102 ? -5.572 -15.578 -18.266 1.00 72.50 102 ILE A N 1
ATOM 831 C CA . ILE A 1 102 ? -4.308 -16.308 -18.275 1.00 72.50 102 ILE A CA 1
ATOM 832 C C . ILE A 1 102 ? -3.792 -16.238 -19.710 1.00 72.50 102 ILE A C 1
ATOM 834 O O . ILE A 1 102 ? -4.402 -16.798 -20.624 1.00 72.50 102 ILE A O 1
ATOM 838 N N . LYS A 1 103 ? -2.699 -15.503 -19.919 1.00 75.44 103 LYS A N 1
ATOM 839 C CA . LYS A 1 103 ? -2.004 -15.489 -21.204 1.00 75.44 103 LYS A CA 1
ATOM 840 C C . LYS A 1 103 ? -1.412 -16.882 -21.398 1.00 75.44 103 LYS A C 1
ATOM 842 O O . LYS A 1 103 ? -0.451 -17.241 -20.725 1.00 75.44 103 LYS A O 1
ATOM 847 N N . LYS A 1 104 ? -2.031 -17.686 -22.262 1.00 68.69 104 LYS A N 1
ATOM 848 C CA . LYS A 1 104 ? -1.463 -18.964 -22.687 1.00 68.69 104 LYS A CA 1
ATOM 849 C C . LYS A 1 104 ? -0.297 -18.647 -23.614 1.00 68.69 104 LYS A C 1
ATOM 851 O O . LYS A 1 104 ? -0.496 -18.021 -2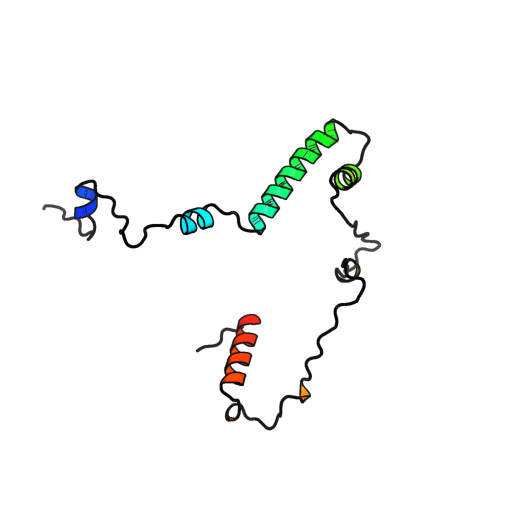4.650 1.00 68.69 104 LYS A O 1
ATOM 856 N N . ILE A 1 105 ? 0.902 -19.026 -23.196 1.00 66.69 105 ILE A N 1
ATOM 857 C CA . ILE A 1 105 ? 2.060 -19.072 -24.080 1.00 66.69 105 ILE A CA 1
ATOM 858 C C . ILE A 1 105 ? 1.941 -20.401 -24.814 1.00 66.69 105 ILE A C 1
ATOM 860 O O . ILE A 1 105 ? 1.882 -21.452 -24.173 1.00 66.69 105 ILE A O 1
ATOM 864 N N . ASP A 1 106 ? 1.831 -20.350 -26.135 1.00 64.62 106 ASP A N 1
ATOM 865 C CA . ASP A 1 106 ? 1.912 -21.551 -26.949 1.00 64.62 106 ASP A CA 1
ATOM 866 C C . ASP A 1 106 ? 3.380 -21.988 -27.003 1.00 64.62 106 ASP A C 1
ATOM 868 O O . ASP A 1 106 ? 4.194 -21.409 -27.720 1.00 64.62 106 ASP A O 1
ATOM 872 N N . LEU A 1 107 ? 3.731 -22.975 -26.177 1.00 60.78 107 LEU A N 1
ATOM 873 C CA . LEU A 1 107 ? 5.078 -23.543 -26.148 1.00 60.78 107 LEU A CA 1
ATOM 874 C C . LEU A 1 107 ? 5.400 -24.302 -27.445 1.00 60.78 107 LEU A C 1
ATOM 876 O O . LEU A 1 107 ? 6.573 -24.527 -27.714 1.00 60.78 107 LEU A O 1
ATOM 880 N N . ALA A 1 108 ? 4.387 -24.680 -28.236 1.00 56.31 108 ALA A N 1
ATOM 881 C CA . ALA A 1 108 ? 4.538 -25.436 -29.476 1.00 56.31 108 ALA A CA 1
ATOM 882 C C . ALA A 1 108 ? 4.643 -24.555 -30.732 1.00 56.31 108 ALA A C 1
ATOM 884 O O . ALA A 1 108 ? 4.945 -25.063 -31.808 1.00 56.31 108 ALA A O 1
ATOM 885 N N . GLN A 1 109 ? 4.441 -23.239 -30.603 1.00 52.75 109 GLN A N 1
ATOM 886 C CA . GLN A 1 109 ? 4.711 -22.275 -31.677 1.00 52.75 109 GLN A CA 1
ATOM 887 C C . GLN A 1 109 ? 6.199 -21.924 -31.822 1.00 52.75 109 GLN A C 1
ATOM 889 O O . GLN A 1 109 ? 6.572 -21.185 -32.735 1.00 52.75 109 GLN A O 1
ATOM 894 N N . GLY A 1 110 ? 7.054 -22.451 -30.943 1.00 52.31 110 GLY A N 1
ATOM 895 C CA . GLY A 1 110 ? 8.481 -22.527 -31.208 1.00 52.31 110 GLY A CA 1
ATOM 896 C C . GLY A 1 110 ? 8.719 -23.635 -32.222 1.00 52.31 110 GLY A C 1
ATOM 897 O O . GLY A 1 110 ? 8.465 -24.798 -31.934 1.00 52.31 110 GLY A O 1
ATOM 898 N N . ASP A 1 111 ? 9.193 -23.277 -33.408 1.00 53.41 111 ASP A N 1
ATOM 899 C CA . ASP A 1 111 ? 9.750 -24.241 -34.349 1.00 53.41 111 ASP A CA 1
ATOM 900 C C . ASP A 1 111 ? 10.907 -24.982 -33.653 1.00 53.41 111 ASP A C 1
ATOM 902 O O . ASP A 1 111 ? 12.006 -24.445 -33.519 1.00 53.41 111 ASP A O 1
ATOM 906 N N . PHE A 1 112 ? 10.644 -26.177 -33.115 1.00 53.19 112 PHE A N 1
ATOM 907 C CA . PHE A 1 112 ? 11.633 -26.963 -32.369 1.00 53.19 112 PHE A CA 1
ATOM 908 C C . PHE A 1 112 ? 12.762 -27.492 -33.266 1.00 53.19 112 PHE A C 1
ATOM 910 O O . PHE A 1 112 ? 13.740 -28.032 -32.751 1.00 53.19 112 PHE A O 1
ATOM 917 N N . GLU A 1 113 ? 12.661 -27.313 -34.589 1.00 54.69 113 GLU A N 1
ATOM 918 C CA . GLU A 1 113 ? 13.750 -27.577 -35.532 1.00 54.69 113 GLU A CA 1
ATOM 919 C C . GLU A 1 113 ? 14.723 -26.393 -35.657 1.00 54.69 113 GLU A C 1
ATOM 921 O O . GLU A 1 113 ? 15.824 -26.533 -36.202 1.00 54.69 113 GLU A O 1
ATOM 926 N N . LYS A 1 114 ? 14.387 -25.231 -35.078 1.00 55.62 114 LYS A N 1
ATOM 927 C CA . LYS A 1 114 ? 15.310 -24.102 -34.971 1.00 55.62 114 LYS A CA 1
ATOM 928 C C . LYS A 1 114 ? 16.336 -24.348 -33.874 1.00 55.62 114 LYS A C 1
ATOM 930 O O . LYS A 1 114 ? 16.147 -24.039 -32.701 1.00 55.62 114 LYS A O 1
ATOM 935 N N . THR A 1 115 ? 17.487 -24.874 -34.277 1.00 59.41 115 THR A N 1
ATOM 936 C CA . THR A 1 115 ? 18.706 -24.870 -33.455 1.00 59.41 115 THR A CA 1
ATOM 937 C C . THR A 1 115 ? 19.048 -23.445 -32.990 1.00 59.41 115 THR A C 1
ATOM 939 O O . THR A 1 115 ? 18.726 -22.475 -33.676 1.00 59.41 115 THR A O 1
ATOM 942 N N . VAL A 1 116 ? 19.755 -23.293 -31.859 1.00 59.25 116 VAL A N 1
ATOM 943 C CA . VAL A 1 116 ? 20.202 -21.987 -31.302 1.00 59.25 116 VAL A CA 1
ATOM 944 C C . VAL A 1 116 ? 20.898 -21.101 -32.356 1.00 59.25 116 VAL A C 1
ATOM 946 O O . VAL A 1 116 ? 20.847 -19.874 -32.285 1.00 59.25 116 VAL A O 1
ATOM 949 N N . ALA A 1 117 ? 21.503 -21.725 -33.372 1.00 60.09 117 ALA A N 1
ATOM 950 C CA . ALA A 1 117 ? 22.150 -21.072 -34.507 1.00 60.09 117 ALA A CA 1
ATOM 951 C C . ALA A 1 117 ? 21.184 -20.366 -35.480 1.00 60.09 117 ALA A C 1
ATOM 953 O O . ALA A 1 117 ? 21.584 -19.426 -36.157 1.00 60.09 117 ALA A O 1
ATOM 954 N N . SER A 1 118 ? 19.927 -20.800 -35.548 1.00 63.53 118 SER A N 1
ATOM 955 C CA . SER A 1 118 ? 18.898 -20.279 -36.461 1.00 63.53 118 SER A CA 1
ATOM 956 C C . SER A 1 118 ? 18.006 -19.194 -35.844 1.00 63.53 118 SER A C 1
ATOM 958 O O . SER A 1 118 ? 17.103 -18.680 -36.505 1.00 63.53 118 SER A O 1
ATOM 960 N N . LEU A 1 119 ? 18.257 -18.834 -34.581 1.00 74.44 119 LEU A N 1
ATOM 961 C CA . LEU A 1 119 ? 17.603 -17.701 -33.937 1.00 74.44 119 LEU A CA 1
ATOM 962 C C . LEU A 1 119 ? 18.064 -16.402 -34.594 1.00 74.44 119 LEU A C 1
ATOM 964 O O . LEU A 1 119 ? 19.270 -16.162 -34.727 1.00 74.44 119 LEU A O 1
ATOM 968 N N . THR A 1 120 ? 17.105 -15.550 -34.953 1.00 79.75 120 THR A N 1
ATOM 969 C CA . THR A 1 120 ? 17.421 -14.193 -35.399 1.00 79.75 120 THR A CA 1
ATOM 970 C C . THR A 1 120 ? 17.975 -13.383 -34.230 1.00 79.75 120 THR A C 1
ATOM 972 O O . THR A 1 120 ? 17.751 -13.712 -33.061 1.00 79.75 120 THR A O 1
ATOM 975 N N . ASP A 1 121 ? 18.691 -12.303 -34.522 1.00 80.31 121 ASP A N 1
ATOM 976 C CA . ASP A 1 121 ? 19.236 -11.448 -33.463 1.00 80.31 121 ASP A CA 1
ATOM 977 C C . ASP A 1 121 ? 18.119 -10.833 -32.601 1.00 80.31 121 ASP A C 1
ATOM 979 O O . ASP A 1 121 ? 18.237 -10.787 -31.379 1.00 80.31 121 ASP A O 1
ATOM 983 N N . SER A 1 122 ? 16.967 -10.520 -33.207 1.00 81.94 122 SER A N 1
ATOM 984 C CA . SER A 1 122 ? 15.775 -10.063 -32.482 1.00 81.94 122 SER A CA 1
ATOM 985 C C . SER A 1 122 ? 15.236 -11.109 -31.498 1.00 81.94 122 SER A C 1
ATOM 987 O O . SER A 1 122 ? 14.776 -10.751 -30.412 1.00 81.94 122 SER A O 1
ATOM 989 N N . ASP A 1 123 ? 15.278 -12.395 -31.854 1.00 79.06 123 ASP A N 1
ATOM 990 C CA . ASP A 1 123 ? 14.819 -13.472 -30.970 1.00 79.06 123 ASP A CA 1
ATOM 991 C C . ASP A 1 123 ? 15.779 -13.646 -29.789 1.00 79.06 123 ASP A C 1
ATOM 993 O O . ASP A 1 123 ? 15.347 -13.804 -28.644 1.00 79.06 123 ASP A O 1
ATOM 997 N N . LYS A 1 124 ? 17.091 -13.557 -30.045 1.00 81.56 124 LYS A N 1
ATOM 998 C CA . LYS A 1 124 ? 18.125 -13.622 -29.001 1.00 81.56 124 LYS A CA 1
ATOM 999 C C . LYS A 1 124 ? 17.984 -12.473 -28.007 1.00 81.56 124 LYS A C 1
ATOM 1001 O O . LYS A 1 124 ? 18.075 -12.712 -26.804 1.00 81.56 124 LYS A O 1
ATOM 1006 N N . ASP A 1 125 ? 17.702 -11.263 -28.480 1.00 84.69 125 ASP A N 1
ATOM 1007 C CA . ASP A 1 125 ? 17.507 -10.093 -27.620 1.00 84.69 125 ASP A CA 1
ATOM 1008 C C . ASP A 1 125 ? 16.256 -10.219 -26.748 1.00 84.69 125 ASP A C 1
ATOM 1010 O O . ASP A 1 125 ? 16.297 -9.938 -25.545 1.00 84.69 125 ASP A O 1
ATOM 1014 N N . LEU A 1 126 ? 15.156 -10.717 -27.320 1.00 84.75 126 LEU A N 1
ATOM 1015 C CA . LEU A 1 126 ? 13.933 -10.979 -26.566 1.00 84.75 126 LEU A CA 1
ATOM 1016 C C . LEU A 1 126 ? 14.165 -12.042 -25.481 1.00 84.75 126 LEU A C 1
ATOM 1018 O O . LEU A 1 126 ? 13.755 -11.855 -24.334 1.00 84.75 126 LEU A O 1
ATOM 1022 N N . ILE A 1 127 ? 14.865 -13.129 -25.814 1.00 81.25 127 ILE A N 1
ATOM 1023 C CA . ILE A 1 127 ? 15.209 -14.197 -24.867 1.00 81.25 127 ILE A CA 1
ATOM 1024 C C . ILE A 1 127 ? 16.124 -13.664 -23.753 1.00 81.25 127 ILE A C 1
ATOM 1026 O O . ILE A 1 127 ? 15.838 -13.893 -22.575 1.00 81.25 127 ILE A O 1
ATOM 1030 N N . LYS A 1 128 ? 17.173 -12.893 -24.082 1.00 83.00 128 LYS A N 1
ATOM 1031 C CA . LYS A 1 128 ? 18.051 -12.236 -23.092 1.00 83.00 128 LYS A CA 1
ATOM 1032 C C . LYS A 1 128 ? 17.252 -11.325 -22.157 1.00 83.00 128 LYS A C 1
ATOM 1034 O O . LYS A 1 128 ? 17.459 -11.352 -20.943 1.00 83.00 128 LYS A O 1
ATOM 1039 N N . ALA A 1 129 ? 16.309 -10.551 -22.694 1.00 85.06 129 ALA A N 1
ATOM 1040 C CA . ALA A 1 129 ? 15.455 -9.671 -21.902 1.00 85.06 129 ALA A CA 1
ATOM 1041 C C . ALA A 1 129 ? 14.535 -10.449 -20.946 1.00 85.06 129 ALA A C 1
ATOM 1043 O O . ALA A 1 129 ? 14.374 -10.050 -19.791 1.00 85.06 129 ALA A O 1
ATOM 1044 N N . LEU A 1 130 ? 13.951 -11.561 -21.399 1.00 84.44 130 LEU A N 1
ATOM 1045 C CA . LEU A 1 130 ? 13.099 -12.416 -20.570 1.00 84.44 130 LEU A CA 1
ATOM 1046 C C . LEU A 1 130 ? 13.893 -13.106 -19.454 1.00 84.44 130 LEU A C 1
ATOM 1048 O O . LEU A 1 130 ? 13.456 -13.080 -18.305 1.00 84.44 130 LEU A O 1
ATOM 1052 N N . LEU A 1 131 ? 15.081 -13.634 -19.758 1.00 82.38 131 LEU A N 1
ATOM 1053 C CA . LEU A 1 131 ? 15.962 -14.275 -18.776 1.00 82.38 131 LEU A CA 1
ATOM 1054 C C . LEU A 1 131 ? 16.451 -13.292 -17.701 1.00 82.38 131 LEU A C 1
ATOM 1056 O O . LEU A 1 131 ? 16.434 -13.610 -16.510 1.00 82.38 131 LEU A O 1
ATOM 1060 N N . ARG A 1 132 ? 16.803 -12.062 -18.100 1.00 83.19 132 ARG A N 1
ATOM 1061 C CA . ARG A 1 132 ? 17.145 -10.984 -17.156 1.00 83.19 132 ARG A CA 1
ATOM 1062 C C . ARG A 1 132 ? 15.963 -10.644 -16.247 1.00 83.19 132 ARG A C 1
ATOM 1064 O O . ARG A 1 132 ? 16.140 -10.493 -15.042 1.00 83.19 132 ARG A O 1
ATOM 1071 N N . LYS A 1 133 ? 14.744 -10.575 -16.797 1.00 82.88 133 LYS A N 1
ATOM 1072 C CA . LYS A 1 133 ? 13.517 -10.330 -16.016 1.00 82.88 133 LYS A CA 1
ATOM 1073 C C . LYS A 1 133 ? 13.182 -11.470 -15.052 1.00 82.88 133 LYS A C 1
ATOM 1075 O O . LYS A 1 133 ? 12.611 -11.197 -14.003 1.00 82.88 133 LYS A O 1
ATOM 1080 N N . SER A 1 134 ? 13.549 -12.712 -15.371 1.00 76.94 134 SER A N 1
ATOM 1081 C CA . SER A 1 134 ? 13.406 -13.857 -14.462 1.00 76.94 134 SER A CA 1
ATOM 1082 C C . SER A 1 134 ? 14.555 -13.997 -13.453 1.00 76.94 134 SER A C 1
ATOM 1084 O O . SER A 1 134 ? 14.579 -14.972 -12.708 1.00 76.94 134 SER A O 1
ATOM 1086 N N . GLY A 1 135 ? 15.504 -13.053 -13.414 1.00 81.56 135 GLY A N 1
ATOM 1087 C CA . GLY A 1 135 ? 16.608 -13.037 -12.447 1.00 81.56 135 GLY A CA 1
ATOM 1088 C C . GLY A 1 135 ? 17.823 -13.888 -12.832 1.00 81.56 135 GLY A C 1
ATOM 1089 O O . GLY A 1 135 ? 18.694 -14.115 -11.996 1.00 81.56 135 GLY A O 1
ATOM 1090 N N . VAL A 1 136 ? 17.907 -14.355 -14.080 1.00 79.19 136 VAL A N 1
ATOM 1091 C CA . VAL A 1 136 ? 19.066 -15.099 -14.590 1.00 79.19 136 VAL A CA 1
ATOM 1092 C C . VAL A 1 136 ? 20.085 -14.109 -15.154 1.00 79.19 136 VAL A C 1
ATOM 1094 O O . VAL A 1 136 ? 19.754 -13.263 -15.986 1.00 79.19 136 VAL A O 1
ATOM 1097 N N . LEU A 1 137 ? 21.339 -14.217 -14.711 1.00 69.44 137 LEU A N 1
ATOM 1098 C CA . LEU A 1 137 ? 22.446 -13.430 -15.253 1.00 69.44 137 LEU A CA 1
ATOM 1099 C C . LEU A 1 137 ? 22.810 -13.957 -16.642 1.00 69.44 137 LEU A C 1
ATOM 1101 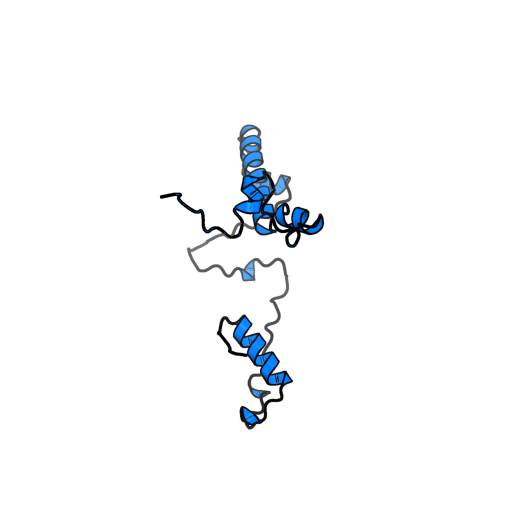O O . LEU A 1 137 ? 23.266 -15.089 -16.787 1.00 69.44 137 LEU A O 1
ATOM 1105 N N . VAL A 1 138 ? 22.611 -13.120 -17.657 1.00 75.81 138 VAL A N 1
ATOM 1106 C CA . VAL A 1 138 ? 22.965 -13.428 -19.045 1.00 75.81 138 VAL A CA 1
ATOM 1107 C C . VAL A 1 138 ? 24.010 -12.424 -19.510 1.00 75.81 138 VAL A C 1
ATOM 1109 O O . VAL A 1 138 ? 23.750 -11.216 -19.478 1.00 75.81 138 VAL A O 1
ATOM 1112 N N . GLY A 1 139 ? 25.177 -12.940 -19.908 1.00 68.62 139 GLY A N 1
ATOM 1113 C CA . GLY A 1 139 ? 26.258 -12.153 -20.501 1.00 68.62 139 GLY A CA 1
ATOM 1114 C C . GLY A 1 139 ? 25.818 -11.461 -21.790 1.00 68.62 139 GLY A C 1
ATOM 1115 O O . GLY A 1 139 ? 24.853 -11.889 -22.434 1.00 68.62 139 GLY A O 1
ATOM 1116 N N . ASP A 1 140 ? 26.498 -10.366 -22.118 1.00 63.28 140 ASP A N 1
ATOM 1117 C CA . ASP A 1 140 ? 26.267 -9.638 -23.367 1.00 63.28 140 ASP A CA 1
ATOM 1118 C C . ASP A 1 140 ? 26.677 -10.465 -24.591 1.00 63.28 140 ASP A C 1
ATOM 1120 O O . ASP A 1 140 ? 27.714 -11.164 -24.541 1.00 63.28 140 ASP A O 1
#

pLDDT: mean 75.45, std 10.75, range [52.31, 92.81]

Sequence (140 aa):
MKRIIKDPTYNIYSKGGSVETRKNRLTKEDLKLLASESPREEFELDLGSILEELKDWKKQNPDKDEMDFYKEKGIAIKRIELDKGGVVSLSDYLKQKQKPKIKKIDLAQGDFEKTVASLTDSDKDLIKALLRKSGVLVGD

Foldseek 3Di:
DDDDDPDPCCVQVVVVHDPPDPVPPQDPVNVVVVVDDDPVRVVVVVVVVLVVVLVVVCVVVVPDDSVVSCVVVVNDDDDDDPPDVDDDDVQVVDPDPDRPPDPDDPPVVPPPPDDPVNDDPVRVVVVCVVCVVVVHDDDD

Secondary structure (DSSP, 8-state):
-PPPP--TTHHHHTTT-----GGG---HHHHHHHSSPPHHHHHHHHHHHHHHHHHHHHHH-TTS-HHHHHHHTT--------SSSPPP-GGGG-S-SSPP------GGGS-TT--GGG--HHHHHHHHHHHHHTT-----